Protein AF-A0A1C6AJ76-F1 (afdb_monomer)

Structure (mmCIF, N/CA/C/O backbone):
data_AF-A0A1C6AJ76-F1
#
_entry.id   AF-A0A1C6AJ76-F1
#
loop_
_atom_site.group_PDB
_atom_site.id
_atom_site.type_symbol
_atom_site.label_atom_id
_atom_site.label_alt_id
_atom_site.label_comp_id
_atom_site.label_asym_id
_atom_site.label_entity_id
_atom_site.label_seq_id
_atom_site.pdbx_PDB_ins_code
_atom_site.Cartn_x
_atom_site.Cartn_y
_atom_site.Cartn_z
_atom_site.occupancy
_atom_site.B_iso_or_equiv
_atom_site.auth_seq_id
_atom_site.auth_comp_id
_atom_site.auth_asym_id
_atom_site.auth_atom_id
_atom_site.pdbx_PDB_model_num
ATOM 1 N N . MET A 1 1 ? 8.175 14.446 20.686 1.00 34.09 1 MET A N 1
ATOM 2 C CA . MET A 1 1 ? 6.963 14.141 19.895 1.00 34.09 1 MET A CA 1
ATOM 3 C C . MET A 1 1 ? 7.357 14.272 18.435 1.00 34.09 1 MET A C 1
ATOM 5 O O . MET A 1 1 ? 7.682 15.370 18.003 1.00 34.09 1 MET A O 1
ATOM 9 N N . ASN A 1 2 ? 7.497 13.149 17.728 1.00 37.81 2 ASN A N 1
ATOM 10 C CA . ASN A 1 2 ? 8.086 13.135 16.389 1.00 37.81 2 ASN A CA 1
ATOM 11 C C . ASN A 1 2 ? 6.974 13.338 15.361 1.00 37.81 2 AS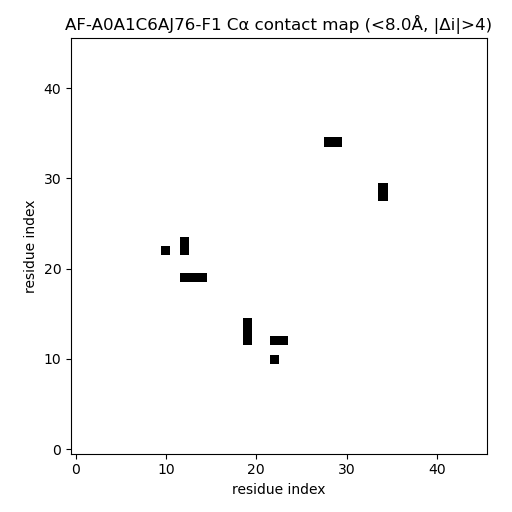N A C 1
ATOM 13 O O . ASN A 1 2 ? 6.259 12.396 15.024 1.00 37.81 2 ASN A O 1
ATOM 17 N N . ASN A 1 3 ? 6.842 14.570 14.877 1.00 49.78 3 ASN A N 1
ATOM 18 C CA . ASN A 1 3 ? 5.916 14.942 13.814 1.00 49.78 3 ASN A CA 1
ATOM 19 C C . ASN A 1 3 ? 6.416 14.334 12.497 1.00 49.78 3 ASN A C 1
ATOM 21 O O . ASN A 1 3 ? 7.180 14.962 11.762 1.00 49.78 3 ASN A O 1
ATOM 25 N N . ARG A 1 4 ? 6.024 13.091 12.196 1.00 53.16 4 ARG A N 1
ATOM 26 C CA . ARG A 1 4 ? 6.225 12.526 10.860 1.00 53.16 4 ARG A CA 1
ATOM 27 C C . ARG A 1 4 ? 5.269 13.254 9.923 1.00 53.16 4 ARG A C 1
ATOM 29 O O . ARG A 1 4 ? 4.106 12.887 9.816 1.00 53.16 4 ARG A O 1
ATOM 36 N N . LYS A 1 5 ? 5.755 14.327 9.287 1.00 48.38 5 LYS A N 1
ATOM 37 C CA . LYS A 1 5 ? 5.126 14.896 8.091 1.00 48.38 5 LYS A CA 1
ATOM 38 C C . LYS A 1 5 ? 4.855 13.723 7.151 1.00 48.38 5 LYS A C 1
ATOM 40 O O . LYS A 1 5 ? 5.808 13.122 6.658 1.00 48.38 5 LYS A O 1
ATOM 45 N N . ALA A 1 6 ? 3.584 13.401 6.925 1.00 57.31 6 ALA A N 1
ATOM 46 C CA . ALA A 1 6 ? 3.183 12.590 5.792 1.00 57.31 6 ALA A CA 1
ATOM 47 C C . ALA A 1 6 ? 3.625 13.367 4.551 1.00 57.31 6 ALA A C 1
ATOM 49 O O . ALA A 1 6 ? 3.029 14.378 4.171 1.00 57.31 6 ALA A O 1
ATOM 50 N N . SER A 1 7 ? 4.774 12.993 3.992 1.00 48.56 7 SER A N 1
ATOM 51 C CA . SER A 1 7 ? 5.132 13.452 2.667 1.00 48.56 7 SER A CA 1
ATO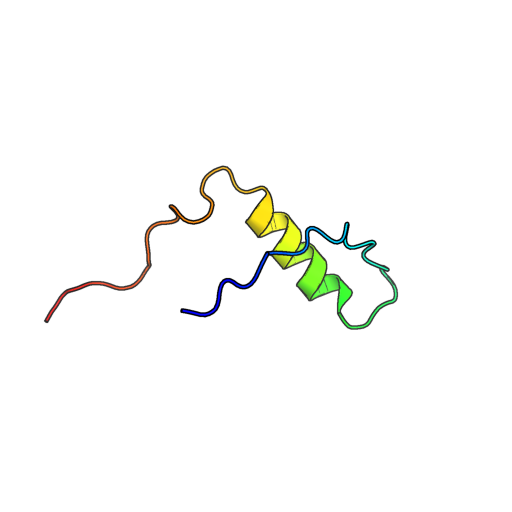M 52 C C . SER A 1 7 ? 4.117 12.805 1.741 1.00 48.56 7 SER A C 1
ATOM 54 O O . SER A 1 7 ? 4.235 11.615 1.453 1.00 48.56 7 SER A O 1
ATOM 56 N N . ASN A 1 8 ? 3.129 13.578 1.292 1.00 54.41 8 ASN A N 1
ATOM 57 C CA . ASN A 1 8 ? 2.288 13.237 0.148 1.00 54.41 8 ASN A CA 1
ATOM 58 C C . ASN A 1 8 ? 3.173 13.239 -1.109 1.00 54.41 8 ASN A C 1
ATOM 60 O O . ASN A 1 8 ? 3.061 14.091 -1.988 1.00 54.41 8 ASN A O 1
ATOM 64 N N . SER A 1 9 ? 4.132 12.314 -1.151 1.00 54.09 9 SER A N 1
ATOM 65 C CA . SER A 1 9 ? 4.777 11.886 -2.372 1.00 54.09 9 SER A CA 1
ATOM 66 C C . SER A 1 9 ? 3.676 11.200 -3.151 1.00 54.09 9 SER A C 1
ATOM 68 O O . SER A 1 9 ? 3.104 10.218 -2.685 1.00 54.09 9 SER A O 1
ATOM 70 N N . LYS A 1 10 ? 3.306 11.771 -4.293 1.00 59.19 10 LYS A N 1
ATOM 71 C CA . LYS A 1 10 ? 2.342 11.168 -5.204 1.00 59.19 10 LYS A CA 1
ATOM 72 C C . LYS A 1 10 ? 2.940 9.824 -5.620 1.00 59.19 10 LYS A C 1
ATOM 74 O O . LYS A 1 10 ? 3.842 9.794 -6.452 1.00 59.19 10 LYS A O 1
ATOM 79 N N . VAL A 1 11 ? 2.517 8.744 -4.961 1.00 64.25 11 VAL A N 1
ATOM 80 C CA . VAL A 1 11 ? 3.048 7.402 -5.198 1.00 64.25 11 VAL A CA 1
ATOM 81 C C . VAL A 1 11 ? 2.664 7.036 -6.627 1.00 64.25 11 VAL A C 1
ATOM 83 O O . VAL A 1 11 ? 1.509 6.727 -6.918 1.00 64.25 11 VAL A O 1
ATOM 86 N N . ASN A 1 12 ? 3.619 7.157 -7.549 1.00 67.50 12 ASN A N 1
ATOM 87 C CA . ASN A 1 12 ? 3.502 6.579 -8.879 1.00 67.50 12 ASN A CA 1
ATOM 88 C C . ASN A 1 12 ? 3.685 5.076 -8.700 1.00 67.50 12 ASN A C 1
ATOM 90 O O . ASN A 1 12 ? 4.806 4.576 -8.690 1.00 67.50 12 A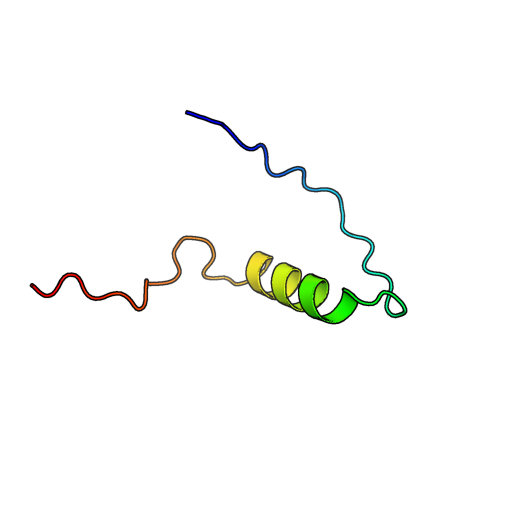SN A O 1
ATOM 94 N N . THR A 1 13 ? 2.577 4.380 -8.459 1.00 75.62 13 THR A N 1
ATOM 95 C CA . THR A 1 13 ? 2.598 2.943 -8.228 1.00 75.62 13 THR A CA 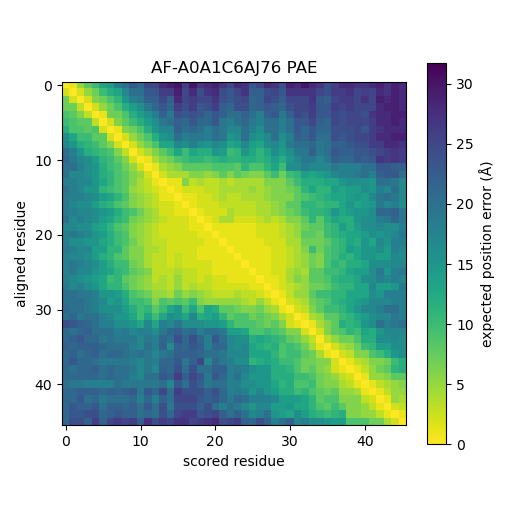1
ATOM 96 C C . THR A 1 13 ? 2.888 2.219 -9.537 1.00 75.62 13 THR A C 1
ATOM 98 O O . THR A 1 13 ? 2.038 2.174 -10.426 1.00 75.62 13 THR A O 1
ATOM 101 N N . ASP A 1 14 ? 4.091 1.666 -9.665 1.00 84.06 14 ASP A N 1
ATOM 102 C CA . ASP A 1 14 ? 4.474 0.857 -10.818 1.00 84.06 14 ASP A CA 1
ATOM 103 C C . ASP A 1 14 ? 3.834 -0.543 -10.707 1.00 84.06 14 ASP A C 1
ATOM 105 O O . ASP A 1 14 ? 4.122 -1.251 -9.734 1.00 84.06 14 ASP A O 1
ATOM 109 N N . PRO A 1 15 ? 2.990 -0.969 -11.670 1.00 83.75 15 PRO A N 1
ATOM 110 C CA . PRO A 1 15 ? 2.348 -2.286 -11.667 1.00 83.75 15 PRO A CA 1
ATOM 111 C C . PRO A 1 15 ? 3.321 -3.464 -11.754 1.00 83.75 15 PRO A C 1
ATOM 113 O O . PRO A 1 15 ? 2.940 -4.584 -11.424 1.00 83.75 15 PRO A O 1
ATOM 116 N N . SER A 1 16 ? 4.564 -3.228 -12.174 1.00 89.44 16 SER A N 1
ATOM 117 C CA . SER A 1 16 ? 5.621 -4.240 -12.214 1.00 89.44 16 SER A CA 1
ATOM 118 C C . SER A 1 16 ? 6.441 -4.321 -10.922 1.00 89.44 16 SER A C 1
ATOM 120 O O . SER A 1 16 ? 7.244 -5.241 -10.758 1.00 89.44 16 SER A O 1
ATOM 122 N N . SER A 1 17 ? 6.238 -3.391 -9.983 1.00 87.25 17 SER A N 1
ATOM 123 C CA . SER A 1 17 ? 6.951 -3.410 -8.708 1.00 87.25 17 SER A CA 1
ATOM 124 C C . SER A 1 17 ? 6.453 -4.535 -7.802 1.00 87.25 17 SER A C 1
ATOM 126 O O . SER A 1 17 ? 5.264 -4.852 -7.748 1.00 87.25 17 SER A O 1
ATOM 128 N N . SER A 1 18 ? 7.360 -5.098 -7.003 1.00 88.62 18 SER A N 1
ATOM 129 C CA . SER A 1 18 ? 7.017 -6.121 -6.007 1.00 88.62 18 SER A CA 1
ATOM 130 C C . SER A 1 18 ? 6.022 -5.630 -4.948 1.00 88.62 18 SER A C 1
ATOM 132 O O . SER A 1 18 ? 5.333 -6.438 -4.333 1.00 88.62 18 SER A O 1
ATOM 134 N N . ASN A 1 19 ? 5.944 -4.312 -4.735 1.00 87.38 19 ASN A N 1
ATOM 135 C CA . ASN A 1 19 ? 5.146 -3.689 -3.678 1.00 87.38 19 ASN A CA 1
ATOM 136 C C . ASN A 1 19 ? 3.829 -3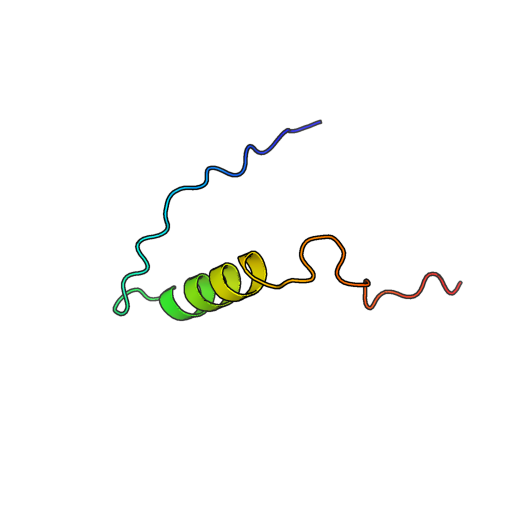.083 -4.188 1.00 87.38 19 ASN A C 1
ATOM 138 O O . ASN A 1 19 ? 3.058 -2.553 -3.390 1.00 87.38 19 ASN A O 1
ATOM 142 N N . TYR A 1 20 ? 3.519 -3.228 -5.482 1.00 87.19 20 TYR A N 1
ATOM 143 C CA . TYR A 1 20 ? 2.318 -2.668 -6.108 1.00 87.19 20 TYR A CA 1
ATOM 144 C C . TYR A 1 20 ? 1.031 -2.980 -5.330 1.00 87.19 20 TYR A C 1
ATOM 146 O O . TYR A 1 20 ? 0.212 -2.101 -5.071 1.00 87.19 20 TYR A O 1
ATOM 154 N N . ALA A 1 21 ? 0.867 -4.235 -4.901 1.00 87.19 21 ALA A N 1
ATOM 155 C CA . ALA A 1 21 ? -0.318 -4.668 -4.166 1.00 87.19 21 ALA A CA 1
ATOM 156 C C . ALA A 1 21 ? -0.483 -3.951 -2.814 1.00 87.19 21 ALA A C 1
ATOM 158 O O . ALA A 1 21 ? -1.609 -3.698 -2.386 1.00 87.19 21 ALA A O 1
ATOM 159 N N . GLN A 1 22 ? 0.621 -3.630 -2.137 1.00 85.50 22 GLN A N 1
ATOM 160 C CA . GLN A 1 22 ? 0.598 -2.916 -0.863 1.00 85.50 22 GLN A CA 1
ATOM 161 C C . GLN A 1 22 ? 0.273 -1.436 -1.077 1.00 85.50 22 GLN A C 1
ATOM 163 O O . GLN A 1 22 ? -0.572 -0.883 -0.376 1.00 85.50 22 GLN A O 1
ATOM 168 N N . ASP A 1 23 ? 0.863 -0.824 -2.097 1.00 85.31 23 ASP A N 1
ATOM 169 C CA . ASP A 1 23 ? 0.627 0.577 -2.435 1.00 85.31 23 ASP A CA 1
ATOM 170 C C . ASP A 1 23 ? -0.824 0.838 -2.876 1.00 85.31 23 ASP A C 1
ATOM 172 O O . ASP A 1 23 ? -1.429 1.829 -2.465 1.00 85.31 23 ASP A O 1
ATOM 176 N N . VAL A 1 24 ? -1.424 -0.073 -3.655 1.00 84.62 24 VAL A N 1
ATOM 177 C CA . VAL A 1 24 ? -2.845 0.010 -4.041 1.00 84.62 24 VAL A CA 1
ATOM 178 C C . VAL A 1 24 ? -3.760 -0.069 -2.818 1.00 84.62 24 VAL A C 1
ATOM 180 O O . VAL A 1 24 ? -4.714 0.703 -2.723 1.00 84.62 24 VAL A O 1
ATOM 183 N N . ARG A 1 25 ? -3.467 -0.961 -1.860 1.00 83.50 25 ARG A N 1
ATOM 184 C CA . ARG A 1 25 ? -4.232 -1.063 -0.605 1.00 83.50 25 ARG A CA 1
ATOM 185 C C . ARG A 1 25 ? -4.130 0.215 0.218 1.00 83.50 25 ARG A C 1
ATOM 187 O O . ARG A 1 25 ? -5.154 0.728 0.650 1.00 83.50 25 ARG A O 1
ATOM 194 N N . ASN A 1 26 ? -2.923 0.752 0.383 1.00 81.50 26 ASN A N 1
ATOM 195 C CA . ASN A 1 26 ? -2.702 1.985 1.137 1.00 81.50 26 ASN A CA 1
ATOM 196 C C . ASN A 1 26 ? -3.469 3.162 0.514 1.00 81.50 26 ASN A C 1
ATOM 198 O O . ASN A 1 26 ? -4.181 3.874 1.213 1.00 81.50 26 ASN A O 1
ATOM 202 N N . LYS A 1 27 ? -3.420 3.306 -0.815 1.00 79.62 27 LYS A N 1
ATOM 203 C CA . LYS A 1 27 ? -4.169 4.345 -1.535 1.00 79.62 27 LYS A CA 1
ATOM 204 C C . LYS A 1 27 ? -5.687 4.183 -1.414 1.00 79.62 27 LYS A C 1
ATOM 206 O O . LYS A 1 27 ? -6.407 5.180 -1.375 1.00 79.62 27 LYS A O 1
ATOM 211 N N . ALA A 1 28 ? -6.184 2.948 -1.395 1.00 78.00 28 ALA A N 1
ATOM 212 C CA . ALA A 1 28 ? -7.603 2.691 -1.180 1.00 78.00 28 ALA A CA 1
ATOM 213 C C . ALA A 1 28 ? -8.040 3.148 0.220 1.00 78.00 28 ALA A C 1
ATOM 215 O O . ALA A 1 28 ? -9.080 3.787 0.327 1.00 78.00 28 ALA A O 1
ATOM 216 N N . LEU A 1 29 ? -7.218 2.897 1.247 1.00 73.75 29 LEU A N 1
ATOM 217 C CA . LEU A 1 29 ? -7.454 3.340 2.626 1.00 73.75 29 LEU A CA 1
ATOM 218 C C . LEU A 1 29 ? -7.421 4.873 2.763 1.00 73.75 29 LEU A C 1
ATOM 220 O O . LEU A 1 29 ? -8.302 5.437 3.405 1.00 73.75 29 LEU A O 1
ATOM 224 N N . GLU A 1 30 ? -6.486 5.554 2.091 1.00 71.25 30 GLU A N 1
ATOM 225 C CA . GLU A 1 30 ? -6.388 7.028 2.088 1.00 71.25 30 GLU A CA 1
ATOM 226 C C . GLU A 1 30 ? -7.631 7.739 1.523 1.00 71.25 30 GLU A C 1
ATOM 228 O O . GLU A 1 30 ? -7.903 8.878 1.892 1.00 71.25 30 GLU A O 1
ATOM 233 N N . ASN A 1 31 ? -8.375 7.097 0.616 1.00 65.56 31 ASN A N 1
ATOM 234 C CA . ASN A 1 31 ? -9.559 7.678 -0.033 1.00 65.56 31 ASN A CA 1
ATOM 235 C C . ASN A 1 31 ? -10.881 7.140 0.533 1.00 65.56 31 ASN A C 1
ATOM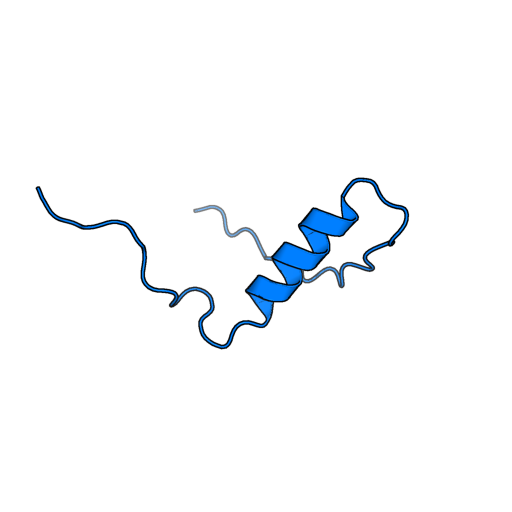 237 O O . ASN A 1 31 ? -11.939 7.348 -0.067 1.00 65.56 31 ASN A O 1
ATOM 241 N N . THR A 1 32 ? -10.843 6.422 1.657 1.00 65.81 32 THR A N 1
ATOM 242 C CA . THR A 1 32 ? -12.076 6.008 2.327 1.00 65.81 32 THR A CA 1
ATOM 243 C C . THR A 1 32 ? -12.771 7.229 2.946 1.00 65.81 32 THR A C 1
ATOM 245 O O . THR A 1 32 ? -12.109 8.130 3.460 1.00 65.81 32 THR A O 1
ATOM 248 N N . PRO A 1 33 ? -14.116 7.292 2.920 1.00 65.44 33 PRO A N 1
ATOM 249 C CA . PRO A 1 33 ? -14.862 8.361 3.588 1.00 65.44 33 PRO A CA 1
ATOM 250 C C . PRO A 1 33 ? -14.734 8.311 5.122 1.00 65.44 33 PRO A C 1
ATOM 252 O O . PRO A 1 33 ? -15.099 9.271 5.793 1.00 65.44 33 PRO A O 1
ATOM 255 N N . PHE A 1 34 ? -14.208 7.210 5.663 1.00 59.75 34 PHE A N 1
ATOM 256 C CA . PHE A 1 34 ? -13.925 6.987 7.076 1.00 59.75 34 PHE A CA 1
ATOM 257 C C . PHE A 1 34 ? -12.412 6.784 7.224 1.00 59.75 34 PHE A C 1
ATOM 259 O O . PHE A 1 34 ? -11.943 5.654 7.211 1.00 59.75 34 PHE A O 1
ATOM 266 N N . GLY A 1 35 ? -11.649 7.881 7.254 1.00 65.88 35 GLY A N 1
ATOM 267 C CA . GLY A 1 35 ? -10.188 7.850 7.403 1.00 65.88 35 GLY A CA 1
ATOM 268 C C . GLY A 1 35 ? -9.745 7.453 8.820 1.00 65.88 35 GLY A C 1
ATOM 269 O O . GLY A 1 35 ? -10.138 6.420 9.340 1.00 65.88 35 GLY A O 1
ATOM 270 N N . GLU A 1 36 ? -8.952 8.296 9.490 1.00 59.44 36 GLU A N 1
ATOM 271 C CA . GLU A 1 36 ? -8.505 8.094 10.892 1.00 59.44 36 GLU A CA 1
ATOM 272 C C . GLU A 1 36 ? -9.662 7.937 11.911 1.00 59.44 36 GLU A C 1
ATOM 274 O O . GLU A 1 36 ? -9.435 7.524 13.045 1.00 59.44 36 GLU A O 1
ATOM 279 N N . ASP A 1 37 ? -10.895 8.249 11.503 1.00 64.88 37 ASP A N 1
ATOM 280 C CA . ASP A 1 37 ? -12.127 8.063 12.277 1.00 64.88 37 ASP A CA 1
ATOM 281 C C . ASP A 1 37 ? -12.759 6.666 12.096 1.00 64.88 37 ASP A C 1
ATOM 283 O O . ASP A 1 37 ? -13.888 6.434 12.538 1.00 64.88 37 ASP A O 1
ATOM 287 N N . GLU A 1 38 ? -12.079 5.721 11.433 1.00 68.62 38 GLU A N 1
ATOM 288 C CA . GLU A 1 38 ? -12.553 4.339 11.374 1.00 68.62 38 GLU A CA 1
ATOM 289 C C . GLU A 1 38 ? -12.616 3.762 12.805 1.00 68.62 38 GLU A C 1
ATOM 291 O O . GLU A 1 38 ? -11.623 3.803 13.545 1.00 68.62 38 GLU A O 1
ATOM 296 N N . PRO A 1 39 ? -13.778 3.248 13.251 1.00 72.56 39 PRO A N 1
ATOM 297 C CA . PRO A 1 39 ? -13.920 2.749 14.610 1.00 72.56 39 PRO A CA 1
ATOM 298 C C . PRO A 1 39 ? -12.935 1.602 14.848 1.00 72.56 39 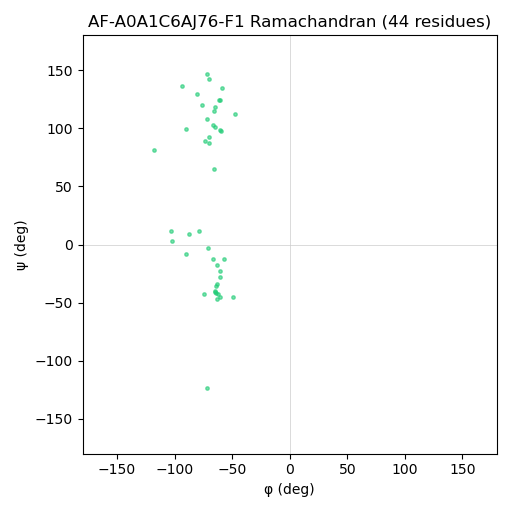PRO A C 1
ATOM 300 O O . PRO A 1 39 ? -12.928 0.603 14.126 1.00 72.56 39 PRO A O 1
ATOM 303 N N . SER A 1 40 ? -12.100 1.734 15.884 1.00 71.75 40 SER A N 1
ATOM 304 C CA . SER A 1 40 ? -11.159 0.677 16.246 1.00 71.75 40 SER A CA 1
ATOM 305 C C . SER A 1 40 ? -11.914 -0.612 16.563 1.00 71.75 40 SER A C 1
ATOM 307 O O . SER A 1 40 ? -12.864 -0.616 17.341 1.00 71.75 40 SER A O 1
ATOM 309 N N . THR A 1 41 ? -11.438 -1.735 16.030 1.00 71.50 41 THR A N 1
ATOM 310 C CA . THR A 1 41 ? -11.938 -3.068 16.404 1.00 71.50 41 THR A CA 1
ATOM 311 C C . THR A 1 41 ? -11.515 -3.487 17.816 1.00 71.50 41 THR A C 1
ATOM 313 O O . THR A 1 41 ? -11.893 -4.561 18.284 1.00 71.50 41 THR A O 1
ATOM 316 N N . LYS A 1 42 ? -10.720 -2.662 18.509 1.00 77.19 42 LYS A N 1
ATOM 317 C CA . LYS A 1 42 ? -10.317 -2.894 19.894 1.00 77.19 42 LYS A CA 1
ATOM 318 C C . LYS A 1 42 ? -11.428 -2.457 20.841 1.00 77.19 42 LYS A C 1
ATOM 320 O O . LYS A 1 42 ? -11.912 -1.335 20.772 1.00 77.19 42 LYS A O 1
ATOM 325 N N . THR A 1 43 ? -11.791 -3.347 21.755 1.00 76.88 43 THR A N 1
ATOM 326 C CA . THR A 1 43 ? -12.737 -3.069 22.837 1.00 76.88 43 THR A CA 1
ATOM 327 C C . THR A 1 43 ? -11.982 -2.633 24.091 1.00 76.88 43 THR A C 1
ATOM 329 O O . THR A 1 43 ? -11.035 -3.312 24.483 1.00 76.88 43 THR A O 1
ATOM 332 N N . ASP A 1 44 ? -12.449 -1.593 24.783 1.00 76.81 44 ASP A N 1
ATOM 333 C CA . ASP A 1 44 ? -11.898 -1.156 26.083 1.00 76.81 44 ASP A CA 1
ATOM 334 C C .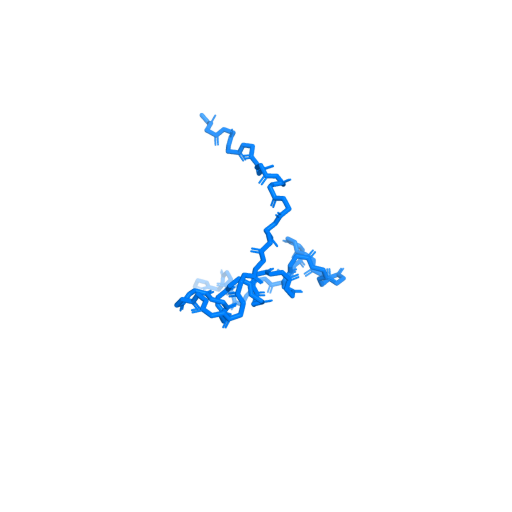 ASP A 1 44 ? -12.375 -2.010 27.276 1.00 76.81 44 ASP A C 1
ATOM 336 O O . ASP A 1 44 ? -12.194 -1.639 28.438 1.00 76.81 44 ASP A O 1
ATOM 340 N N . TYR A 1 45 ? -13.009 -3.154 27.007 1.00 74.50 45 TYR A N 1
ATOM 341 C CA . TYR A 1 45 ? -13.503 -4.061 28.038 1.00 74.50 45 TYR A CA 1
ATOM 342 C C . TYR A 1 45 ? -12.330 -4.646 28.845 1.00 74.50 45 TYR A C 1
ATOM 344 O O . TYR A 1 45 ? -11.458 -5.308 28.278 1.00 74.50 45 TYR A O 1
ATOM 352 N N . LYS A 1 46 ? -12.309 -4.367 30.155 1.00 67.56 46 LYS A N 1
ATOM 353 C CA . LYS A 1 46 ? -11.369 -4.920 31.141 1.00 67.56 46 LYS A CA 1
ATOM 354 C C . LYS A 1 46 ? -12.018 -6.013 31.970 1.00 67.56 46 LYS A C 1
ATOM 356 O O . LYS A 1 46 ? -13.199 -5.829 32.335 1.00 67.56 46 LYS A O 1
#

Sequence (46 aa):
MNNRKASNSKVNTDPSSSNYAQDVRNKALENTPFGEDEPSTKTDYK

pLDDT: mean 70.13, std 13.81, range [34.09, 89.44]

Secondary structure (DSSP, 8-state):
--------------TTSTTHHHHHHHHHHHT-SS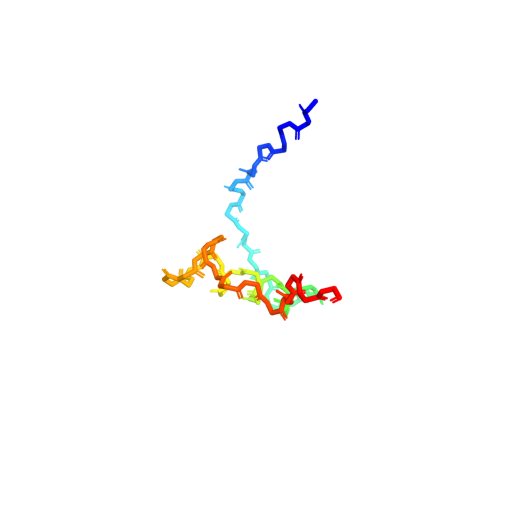STTSPPS-----

Mean predicted aligned error: 13.25 Å

Radius of gyration: 14.81 Å; Cα contacts (8 Å, |Δi|>4): 8; chains: 1; bounding box: 23×21×43 Å

Foldseek 3Di:
DDPPPPPPPVPPQDPPDPCNVVVVVVVVQVPDPCHPVPDDPDDPDD

Solvent-accessible surface area (backbone atoms only — not comparable to full-atom values): 3296 Å² total; per-residue (Å²): 134,85,80,76,74,80,74,84,66,82,76,80,74,48,86,85,45,96,55,30,73,56,54,53,51,52,55,53,51,72,70,38,96,56,47,97,76,48,81,70,91,73,73,90,80,128